Protein AF-A0A7C6SZM4-F1 (afdb_monomer_lite)

Sequence (163 aa):
MEVSAAGNPSGRPGATIEDLYAYEAGQLPLFPESGAQQRNDVREVANYVQALTYGLERLKELPVSLRLLRELHERLMEGVRGEKAYPGEFRRTQDWIGPPGCTLAEARFVPPPVPEMYCSNIQSSPFVLPRDYLVWLTTLPRQQLRGWFLRGYCPPPMADAAT

Structure (mmCIF, N/CA/C/O backbone):
data_AF-A0A7C6SZM4-F1
#
_entry.id   AF-A0A7C6SZM4-F1
#
loop_
_atom_site.group_PDB
_atom_site.id
_atom_site.type_symbol
_atom_site.label_atom_id
_atom_site.label_alt_id
_atom_site.label_comp_id
_atom_site.label_asym_id
_atom_site.label_entity_id
_atom_site.label_seq_id
_atom_site.pdbx_PDB_ins_code
_atom_site.Cartn_x
_atom_site.Cartn_y
_atom_site.Cartn_z
_atom_site.occupancy
_atom_site.B_iso_or_equiv
_atom_site.auth_seq_id
_atom_site.auth_comp_id
_atom_site.auth_asym_id
_atom_site.auth_atom_id
_atom_site.pdbx_PDB_model_num
ATOM 1 N N . MET A 1 1 ? 13.785 3.512 -7.843 1.00 44.69 1 MET A N 1
ATOM 2 C CA . MET A 1 1 ? 13.648 4.477 -6.717 1.00 44.69 1 MET A CA 1
ATOM 3 C C . MET A 1 1 ? 14.231 3.813 -5.468 1.00 44.69 1 MET A C 1
ATOM 5 O O . MET A 1 1 ? 14.049 2.615 -5.320 1.00 44.69 1 MET A O 1
ATOM 9 N N . GLU A 1 2 ? 15.009 4.502 -4.625 1.00 37.50 2 GLU A N 1
ATOM 10 C CA . GLU A 1 2 ? 15.720 3.845 -3.511 1.00 37.50 2 GLU A CA 1
ATOM 11 C C . GLU A 1 2 ? 14.760 3.446 -2.372 1.00 37.50 2 GLU A C 1
ATOM 13 O O . GLU A 1 2 ? 14.265 4.286 -1.615 1.00 37.50 2 GLU A O 1
ATOM 18 N N . VAL A 1 3 ? 14.524 2.142 -2.205 1.00 42.03 3 VAL A N 1
ATOM 19 C CA . VAL A 1 3 ? 13.817 1.588 -1.040 1.00 42.03 3 VAL A CA 1
ATOM 20 C C . VAL A 1 3 ? 14.847 1.231 0.041 1.00 42.03 3 VAL A C 1
ATOM 22 O O . VAL A 1 3 ? 15.058 0.077 0.387 1.00 42.03 3 VAL A O 1
ATOM 25 N N . SER A 1 4 ? 15.559 2.237 0.552 1.00 37.47 4 SER A N 1
ATOM 26 C CA . SER A 1 4 ? 16.486 2.079 1.681 1.00 37.47 4 SER A CA 1
ATOM 27 C C . SER A 1 4 ? 15.717 1.837 2.978 1.00 37.47 4 SER A C 1
ATOM 29 O O . SER A 1 4 ? 15.084 2.760 3.481 1.00 37.47 4 SER A O 1
ATOM 31 N N . ALA A 1 5 ? 15.707 0.621 3.521 1.00 42.66 5 ALA A N 1
ATOM 32 C CA . ALA A 1 5 ? 15.197 0.369 4.867 1.00 42.66 5 ALA A CA 1
ATOM 33 C C . ALA A 1 5 ? 16.177 0.974 5.888 1.00 42.66 5 ALA A C 1
ATOM 35 O O . ALA A 1 5 ? 17.125 0.319 6.317 1.00 42.66 5 ALA A O 1
ATOM 36 N N . ALA A 1 6 ? 15.989 2.250 6.232 1.00 43.22 6 ALA A N 1
ATOM 37 C CA . ALA A 1 6 ? 16.699 2.861 7.345 1.00 43.22 6 ALA A CA 1
ATOM 38 C C . ALA A 1 6 ? 16.303 2.108 8.625 1.00 43.22 6 ALA A C 1
ATOM 40 O O . ALA A 1 6 ? 15.128 2.064 8.983 1.00 43.22 6 ALA A O 1
ATOM 41 N N . GLY A 1 7 ? 17.273 1.461 9.274 1.00 45.72 7 GLY A N 1
ATOM 42 C CA . GLY A 1 7 ? 17.050 0.773 10.543 1.00 45.72 7 GLY A CA 1
ATOM 43 C C . GLY A 1 7 ? 16.569 1.752 11.615 1.00 45.72 7 GLY A C 1
ATOM 44 O O . GLY A 1 7 ? 17.068 2.874 11.693 1.00 45.72 7 GLY A O 1
ATOM 45 N N . ASN A 1 8 ? 15.596 1.329 12.427 1.00 51.56 8 ASN A N 1
ATOM 46 C CA . ASN A 1 8 ? 15.012 2.146 13.488 1.00 51.56 8 ASN A CA 1
ATOM 47 C C . ASN A 1 8 ? 16.085 2.507 14.543 1.00 51.56 8 ASN A C 1
ATOM 49 O O . ASN A 1 8 ? 16.549 1.614 15.258 1.00 51.56 8 ASN A O 1
ATOM 53 N N . PRO A 1 9 ? 16.476 3.789 14.690 1.00 51.34 9 PRO A N 1
ATOM 54 C CA . PRO A 1 9 ? 17.527 4.202 15.623 1.00 51.34 9 PRO A CA 1
ATOM 55 C C . PRO A 1 9 ? 17.111 4.089 17.098 1.00 51.34 9 PRO A C 1
ATOM 57 O O . PRO A 1 9 ? 17.956 4.210 17.979 1.00 51.34 9 PRO A O 1
ATOM 60 N N . SER A 1 10 ? 15.823 3.859 17.382 1.00 58.12 10 SER A N 1
ATOM 61 C CA . SER A 1 10 ? 15.293 3.771 18.748 1.00 58.12 10 SER A CA 1
ATOM 62 C C . SER A 1 10 ? 15.428 2.384 19.390 1.00 58.12 10 SER A C 1
ATOM 64 O O . SER A 1 10 ? 15.125 2.232 20.570 1.00 58.12 10 SER A O 1
ATOM 66 N N . GLY A 1 11 ? 15.837 1.355 18.636 1.00 59.38 11 GLY A N 1
ATOM 67 C CA . GLY A 1 11 ? 15.900 -0.029 19.125 1.00 59.38 11 GLY A CA 1
ATOM 68 C C . GLY A 1 11 ? 14.537 -0.660 19.448 1.00 59.38 11 GLY A C 1
ATOM 69 O O . GLY A 1 11 ? 14.482 -1.854 19.745 1.00 59.38 11 GLY A O 1
ATOM 70 N N . ARG A 1 12 ? 13.431 0.095 19.358 1.00 62.28 12 ARG A N 1
ATOM 71 C CA . ARG A 1 12 ? 12.082 -0.470 19.389 1.00 62.28 12 ARG A CA 1
ATOM 72 C C . ARG A 1 12 ? 11.833 -1.270 18.103 1.00 62.28 12 ARG A C 1
ATOM 74 O O . ARG A 1 12 ? 12.238 -0.828 17.021 1.00 62.28 12 ARG A O 1
ATOM 81 N N . PRO A 1 13 ? 11.170 -2.437 18.190 1.00 65.31 13 PRO A N 1
ATOM 82 C CA . PRO A 1 13 ? 10.629 -3.091 17.003 1.00 65.31 13 PRO A CA 1
ATOM 83 C C . PRO A 1 13 ? 9.678 -2.127 16.269 1.00 65.31 13 PRO A C 1
ATOM 85 O O . PRO A 1 13 ? 9.245 -1.129 16.848 1.00 65.31 13 PRO A O 1
ATOM 88 N N . GLY A 1 14 ? 9.383 -2.397 14.991 1.00 74.19 14 GLY A N 1
ATOM 89 C CA . GLY A 1 14 ? 8.393 -1.618 14.230 1.00 74.19 14 GLY A CA 1
ATOM 90 C C . GLY A 1 14 ? 7.027 -1.550 14.932 1.00 74.19 14 GLY A C 1
ATOM 91 O O . GLY A 1 14 ? 6.842 -2.145 15.992 1.00 74.19 14 GLY A O 1
ATOM 92 N N . ALA A 1 15 ? 6.074 -0.825 14.346 1.00 84.81 15 ALA A N 1
ATOM 93 C CA . ALA A 1 15 ? 4.737 -0.586 14.907 1.00 84.81 15 ALA A CA 1
ATOM 94 C C . ALA A 1 15 ? 4.143 -1.781 15.683 1.00 84.81 15 ALA A C 1
ATOM 96 O O . ALA A 1 15 ? 3.991 -2.875 15.128 1.00 84.81 15 ALA A O 1
ATOM 97 N N . THR A 1 16 ? 3.798 -1.568 16.959 1.00 88.31 16 THR A N 1
ATOM 98 C CA . THR A 1 16 ? 3.112 -2.581 17.776 1.00 88.31 16 THR A CA 1
ATOM 99 C C . THR A 1 16 ? 1.593 -2.451 17.663 1.00 88.31 16 THR A C 1
ATOM 101 O O . THR A 1 16 ? 1.065 -1.477 17.121 1.00 88.31 16 THR A O 1
ATOM 104 N N . ILE A 1 17 ? 0.864 -3.441 18.183 1.00 89.12 17 ILE A N 1
ATOM 105 C CA . ILE A 1 17 ? -0.601 -3.390 18.199 1.00 89.12 17 ILE A CA 1
ATOM 106 C C . ILE A 1 17 ? -1.118 -2.295 19.143 1.00 89.12 17 ILE A C 1
ATOM 108 O O . ILE A 1 17 ? -2.111 -1.640 18.839 1.00 89.12 17 ILE A O 1
ATOM 112 N N . GLU A 1 18 ? -0.425 -2.048 20.258 1.00 87.94 18 GLU A N 1
ATOM 113 C CA . GLU A 1 18 ? -0.750 -0.962 21.184 1.00 87.94 18 GLU A CA 1
ATOM 114 C C . GLU A 1 18 ? -0.594 0.399 20.505 1.00 87.94 18 GLU A C 1
ATOM 116 O O . GLU A 1 18 ? -1.469 1.255 20.642 1.00 87.94 18 GLU A O 1
ATOM 121 N N . ASP A 1 19 ? 0.479 0.578 19.730 1.00 87.62 19 ASP A N 1
ATOM 122 C CA . ASP A 1 19 ? 0.690 1.795 18.952 1.00 87.62 19 ASP A CA 1
ATOM 123 C C . ASP A 1 19 ? -0.425 1.989 17.912 1.00 87.62 19 ASP A C 1
ATOM 125 O O . ASP A 1 19 ? -0.912 3.106 17.727 1.00 87.62 19 ASP A O 1
ATOM 129 N N . LEU A 1 20 ? -0.872 0.912 17.256 1.00 89.38 20 LEU A N 1
ATOM 130 C CA . LEU A 1 20 ? -1.982 0.971 16.303 1.00 89.38 20 LEU A CA 1
ATOM 131 C C . LEU A 1 20 ? -3.291 1.395 16.982 1.00 89.38 20 LEU A C 1
ATOM 133 O O . LEU A 1 20 ? -3.962 2.300 16.490 1.00 89.38 20 LEU A O 1
ATOM 137 N N . TYR A 1 21 ? -3.634 0.816 18.134 1.00 90.50 21 TYR A N 1
ATOM 138 C CA . TYR A 1 21 ? -4.831 1.226 18.875 1.00 90.50 21 TYR A CA 1
ATOM 139 C C . TYR A 1 21 ? -4.748 2.677 19.351 1.00 90.50 21 TYR A C 1
ATOM 141 O O . TYR A 1 21 ? -5.721 3.425 19.241 1.00 90.50 21 TYR A O 1
ATOM 149 N N . ALA A 1 22 ? -3.582 3.110 19.835 1.00 88.88 22 ALA A N 1
ATOM 150 C CA . ALA A 1 22 ? -3.360 4.505 20.193 1.00 88.88 22 ALA A CA 1
ATOM 151 C C . ALA A 1 22 ? -3.510 5.435 18.977 1.00 88.88 22 ALA A C 1
ATOM 153 O O . ALA A 1 22 ? -4.035 6.542 19.110 1.00 88.88 22 ALA A O 1
ATOM 154 N N . TYR A 1 23 ? -3.079 5.004 17.790 1.00 88.94 23 TYR A N 1
ATOM 155 C CA . TYR A 1 23 ? -3.264 5.743 16.542 1.00 88.94 23 TYR A CA 1
ATOM 156 C C . TYR A 1 23 ? -4.736 5.866 16.146 1.00 88.94 23 TYR A C 1
ATOM 158 O O . TYR A 1 23 ? -5.195 6.979 15.893 1.00 88.94 23 TYR A O 1
ATOM 166 N N . GLU A 1 24 ? -5.489 4.767 16.161 1.00 87.25 24 GLU A N 1
ATOM 167 C CA . GLU A 1 24 ? -6.924 4.763 15.846 1.00 87.25 24 GLU A CA 1
ATOM 168 C C . GLU A 1 24 ? -7.739 5.616 16.827 1.00 87.25 24 GLU A C 1
ATOM 170 O O . GLU A 1 24 ? -8.651 6.333 16.419 1.00 87.25 24 GLU A O 1
ATOM 175 N N . ALA A 1 25 ? -7.370 5.611 18.112 1.00 89.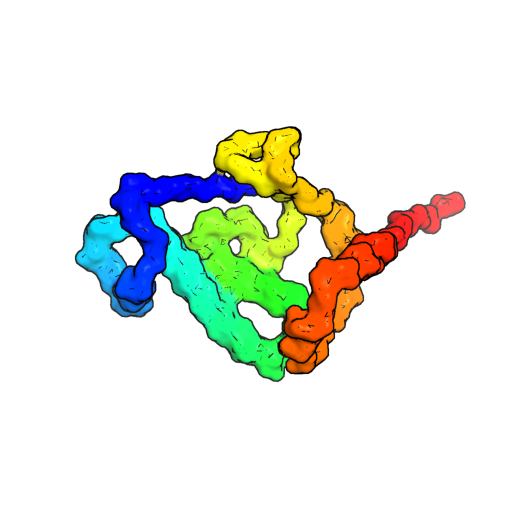38 25 ALA A N 1
ATOM 176 C CA . ALA A 1 25 ? -7.991 6.450 19.134 1.00 89.38 25 ALA A CA 1
ATOM 177 C C . ALA A 1 25 ? -7.599 7.942 19.039 1.00 89.38 25 ALA A C 1
ATOM 179 O O . ALA A 1 25 ? -8.086 8.754 19.828 1.00 89.38 25 ALA A O 1
ATOM 180 N N . GLY A 1 26 ? -6.692 8.323 18.130 1.00 83.94 26 GLY A N 1
ATOM 181 C CA . GLY A 1 26 ? -6.140 9.682 18.045 1.00 83.94 26 GLY A CA 1
ATOM 182 C C . GLY A 1 26 ? -5.239 10.059 19.230 1.00 83.94 26 GLY A C 1
ATOM 183 O O . GLY A 1 26 ? -4.949 11.232 19.453 1.00 83.94 26 GLY A O 1
ATOM 184 N N . GLN A 1 27 ? -4.794 9.065 19.998 1.00 83.31 27 GLN A N 1
ATOM 185 C CA . GLN A 1 27 ? -4.032 9.204 21.238 1.00 83.31 27 GLN A CA 1
ATOM 186 C C . GLN A 1 27 ? -2.526 8.997 21.052 1.00 83.31 27 GLN A C 1
ATOM 188 O O . GLN A 1 27 ? -1.768 9.244 21.984 1.00 83.31 27 GLN A O 1
ATOM 193 N N . LEU A 1 28 ? -2.057 8.608 19.862 1.00 76.31 28 LEU A N 1
ATOM 194 C CA . LEU A 1 28 ? -0.628 8.416 19.587 1.00 76.31 28 LEU A CA 1
ATOM 195 C C . LEU A 1 28 ? 0.268 9.615 19.988 1.00 76.31 28 LEU A C 1
ATOM 197 O O . LEU A 1 28 ? 1.356 9.378 20.515 1.00 76.31 28 LEU A O 1
ATOM 201 N N . PRO A 1 29 ? -0.154 10.892 19.834 1.00 72.12 29 PRO A N 1
ATOM 202 C CA . PRO A 1 29 ? 0.625 12.044 20.306 1.00 72.12 29 PRO A CA 1
ATOM 203 C C . PRO A 1 29 ? 0.855 12.093 21.825 1.00 72.12 29 PRO A C 1
ATOM 205 O O . PRO A 1 29 ? 1.754 12.800 22.273 1.00 72.12 29 PRO A O 1
ATOM 208 N N . LEU A 1 30 ? 0.065 11.360 22.618 1.00 69.94 30 LEU A N 1
ATOM 209 C CA . LEU A 1 30 ? 0.200 11.277 24.077 1.00 69.94 30 LEU A CA 1
ATOM 210 C C . LEU A 1 30 ? 1.343 10.351 24.515 1.00 69.94 30 LEU A 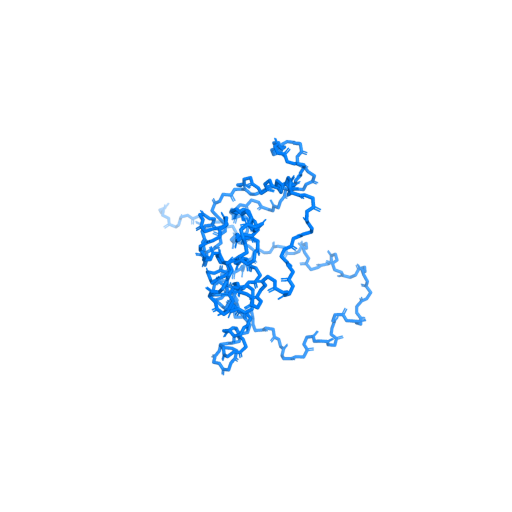C 1
ATOM 212 O O . LEU A 1 30 ? 1.698 10.339 25.692 1.00 69.94 30 LEU A O 1
ATOM 216 N N . PHE A 1 31 ? 1.940 9.610 23.578 1.00 70.25 31 PHE A N 1
ATOM 217 C CA . PHE A 1 31 ? 3.094 8.749 23.808 1.00 70.25 31 PHE A CA 1
ATOM 218 C C . PHE A 1 31 ? 4.341 9.390 23.174 1.00 70.25 31 PHE A C 1
ATOM 220 O O . PHE A 1 31 ? 4.693 9.048 22.042 1.00 70.25 31 PHE A O 1
ATOM 227 N N . PRO A 1 32 ? 5.020 10.326 23.871 1.00 60.38 32 PRO A N 1
ATOM 228 C CA . PRO A 1 32 ? 6.141 11.102 23.325 1.00 60.38 32 PRO A CA 1
ATOM 229 C C . PRO A 1 32 ? 7.372 10.254 22.967 1.00 60.38 32 PRO A C 1
ATOM 231 O O . PRO A 1 32 ? 8.195 10.684 22.163 1.00 60.38 32 PRO A O 1
ATOM 234 N N . GLU A 1 33 ? 7.459 9.029 23.494 1.00 60.56 33 GLU A N 1
ATOM 235 C CA . GLU A 1 33 ? 8.440 8.002 23.107 1.00 60.56 33 GLU A CA 1
ATOM 236 C C . GLU A 1 33 ? 8.308 7.579 21.628 1.00 60.56 33 GLU A C 1
ATOM 238 O O . GLU A 1 33 ? 9.228 7.016 21.032 1.00 60.56 33 GLU A O 1
ATOM 243 N N . SER A 1 34 ? 7.159 7.856 21.008 1.00 63.81 34 SER A N 1
ATOM 244 C CA . SER A 1 34 ? 6.861 7.523 19.618 1.00 63.81 34 SER A CA 1
ATOM 245 C C . SER A 1 34 ? 7.434 8.605 18.705 1.00 63.81 34 SER A C 1
ATOM 247 O O . SER A 1 34 ? 6.762 9.579 18.349 1.00 63.81 34 SER A O 1
ATOM 249 N N . GLY A 1 35 ? 8.707 8.458 18.338 1.00 75.12 35 GLY A N 1
ATOM 250 C CA . GLY A 1 35 ? 9.384 9.339 17.383 1.00 75.12 35 GLY A CA 1
ATOM 251 C C . GLY A 1 35 ? 8.667 9.432 16.025 1.00 75.12 35 GLY A C 1
ATOM 252 O O . GLY A 1 35 ? 7.751 8.670 15.720 1.00 75.12 35 GLY A O 1
ATOM 253 N N . ALA A 1 36 ? 9.092 10.369 15.170 1.00 78.69 36 ALA A N 1
ATOM 254 C CA . ALA A 1 36 ? 8.476 10.573 13.851 1.00 78.69 36 ALA A CA 1
ATOM 255 C C . ALA A 1 36 ? 8.478 9.305 12.980 1.00 78.69 36 ALA A C 1
ATOM 257 O O . ALA A 1 36 ? 7.495 9.042 12.295 1.00 78.69 36 ALA A O 1
ATOM 258 N N . GLN A 1 37 ? 9.542 8.501 13.067 1.00 79.94 37 GLN A N 1
ATOM 259 C CA . GLN A 1 37 ? 9.630 7.225 12.363 1.00 79.94 37 GLN A CA 1
ATOM 260 C C . GLN A 1 37 ? 8.567 6.231 12.843 1.00 79.94 37 GLN A C 1
ATOM 262 O O . GLN A 1 37 ? 7.848 5.689 12.017 1.00 79.94 37 GLN A O 1
ATOM 267 N N . GLN A 1 38 ? 8.384 6.078 14.159 1.00 82.44 38 GLN A N 1
ATOM 268 C CA . GLN A 1 38 ? 7.363 5.183 14.714 1.00 82.44 38 GLN A CA 1
ATOM 269 C C . GLN A 1 38 ? 5.962 5.575 14.239 1.00 82.44 38 GLN A C 1
ATOM 271 O O . GLN A 1 38 ? 5.161 4.722 13.880 1.00 82.44 38 GLN A O 1
ATOM 276 N N . ARG A 1 39 ? 5.664 6.878 14.187 1.00 84.06 39 ARG A N 1
ATOM 277 C CA . ARG A 1 39 ? 4.370 7.358 13.682 1.00 84.06 39 ARG A CA 1
ATOM 278 C C . ARG A 1 39 ? 4.159 7.016 12.209 1.00 84.06 39 ARG A C 1
ATOM 280 O O . ARG A 1 39 ? 3.037 6.695 11.830 1.00 84.06 39 ARG A O 1
ATOM 287 N N . ASN A 1 40 ? 5.216 7.075 11.399 1.00 86.75 40 ASN A N 1
ATOM 288 C CA . ASN A 1 40 ? 5.156 6.663 9.999 1.00 86.75 40 ASN A CA 1
ATOM 289 C C . ASN A 1 40 ? 4.946 5.149 9.881 1.00 86.75 40 ASN A C 1
ATOM 291 O O . ASN A 1 40 ? 4.059 4.734 9.147 1.00 86.75 40 ASN A O 1
ATOM 295 N N . ASP A 1 41 ? 5.684 4.347 10.652 1.00 88.25 41 ASP A N 1
ATOM 296 C CA . ASP A 1 41 ? 5.553 2.887 10.657 1.00 88.25 41 ASP A CA 1
ATOM 297 C C . ASP A 1 41 ? 4.129 2.461 11.075 1.00 88.25 41 ASP A C 1
ATOM 299 O O . ASP A 1 41 ? 3.514 1.600 10.449 1.00 88.25 41 ASP A O 1
ATOM 303 N N . VAL A 1 42 ? 3.556 3.105 12.100 1.00 91.12 42 VAL A N 1
ATOM 304 C CA . VAL A 1 42 ? 2.181 2.837 12.562 1.00 91.12 42 VAL A CA 1
ATOM 305 C C . VAL A 1 42 ? 1.154 3.260 11.518 1.00 91.12 42 VAL A C 1
ATOM 307 O O . VAL A 1 42 ? 0.181 2.543 11.290 1.00 91.12 42 VAL A O 1
ATOM 310 N N . ARG A 1 43 ? 1.374 4.393 10.842 1.00 91.69 43 ARG A N 1
ATOM 311 C CA . ARG A 1 43 ? 0.516 4.824 9.737 1.00 91.69 43 ARG A CA 1
ATOM 312 C C . ARG A 1 43 ? 0.564 3.840 8.569 1.00 91.69 43 ARG A C 1
ATOM 314 O O . ARG A 1 43 ? -0.485 3.542 8.016 1.00 91.69 43 ARG A O 1
ATOM 321 N N . GLU A 1 44 ? 1.731 3.293 8.230 1.00 92.31 44 GLU A N 1
ATOM 322 C CA . GLU A 1 44 ? 1.835 2.237 7.215 1.00 92.31 44 GLU A CA 1
ATOM 323 C C . GLU A 1 44 ? 0.978 1.024 7.599 1.00 92.31 44 GLU A C 1
ATOM 325 O O . GLU A 1 44 ? 0.183 0.556 6.783 1.00 92.31 44 GLU A O 1
ATOM 330 N N . VAL A 1 45 ? 1.054 0.566 8.855 1.00 93.62 45 VAL A N 1
ATOM 331 C CA . VAL A 1 45 ? 0.199 -0.523 9.366 1.00 93.62 45 VAL A CA 1
ATOM 332 C C . VAL A 1 45 ? -1.289 -0.168 9.299 1.00 93.62 45 VAL A C 1
ATOM 334 O O . VAL A 1 45 ? -2.088 -0.977 8.824 1.00 93.62 45 VAL A O 1
ATOM 337 N N . ALA A 1 46 ? -1.673 1.043 9.703 1.00 94.19 46 ALA A N 1
ATOM 338 C CA . ALA A 1 46 ? -3.057 1.501 9.617 1.00 94.19 46 ALA A CA 1
ATOM 339 C C . ALA A 1 46 ? -3.562 1.530 8.163 1.00 94.19 46 ALA A C 1
ATOM 341 O O . ALA A 1 46 ? -4.681 1.093 7.884 1.00 94.19 46 ALA A O 1
ATOM 342 N N . ASN A 1 47 ? -2.722 1.959 7.218 1.00 95.75 47 ASN A N 1
ATOM 343 C CA . ASN A 1 47 ? -3.051 1.963 5.797 1.00 95.75 47 ASN A CA 1
ATOM 344 C C . ASN A 1 47 ? -3.268 0.542 5.256 1.00 95.75 47 ASN A C 1
ATOM 346 O O . ASN A 1 47 ? -4.171 0.343 4.443 1.00 95.75 47 ASN A O 1
ATOM 350 N N . TYR A 1 48 ? -2.512 -0.466 5.719 1.00 94.81 48 TYR A N 1
ATOM 351 C CA . TYR A 1 48 ? -2.779 -1.867 5.359 1.00 94.81 48 TYR A CA 1
ATOM 352 C C . TYR A 1 48 ? -4.187 -2.298 5.783 1.00 94.81 48 TYR A C 1
ATOM 354 O O . TYR A 1 48 ? -4.917 -2.879 4.977 1.00 94.81 48 TYR A O 1
ATOM 362 N N . VAL A 1 49 ? -4.589 -1.998 7.023 1.00 95.25 49 VAL A N 1
ATOM 363 C CA . VAL A 1 49 ? -5.922 -2.345 7.546 1.00 95.25 49 VAL A CA 1
ATOM 364 C C . VAL A 1 49 ? -7.021 -1.647 6.742 1.00 95.25 49 VAL A C 1
ATOM 366 O O . VAL A 1 49 ? -7.992 -2.288 6.327 1.00 95.25 49 VAL A O 1
ATOM 369 N N . GLN A 1 50 ? -6.854 -0.354 6.460 1.00 96.12 50 GLN A N 1
ATOM 370 C CA . GLN A 1 50 ? -7.815 0.428 5.681 1.00 96.12 50 GLN A CA 1
ATOM 371 C C . GLN A 1 50 ? -7.925 -0.068 4.235 1.00 96.12 50 GLN A C 1
ATOM 373 O O . GLN A 1 50 ? -9.034 -0.269 3.736 1.00 96.12 50 GLN A O 1
ATOM 378 N N . ALA A 1 51 ? -6.794 -0.325 3.572 1.00 97.06 51 ALA A N 1
ATOM 379 C CA . ALA A 1 51 ? -6.770 -0.851 2.214 1.00 97.06 51 ALA A CA 1
ATOM 380 C C . ALA A 1 51 ? -7.442 -2.229 2.146 1.00 97.06 51 ALA A C 1
ATOM 382 O O . ALA A 1 51 ? -8.297 -2.444 1.292 1.00 97.06 51 ALA A O 1
ATOM 383 N N . LEU A 1 52 ? -7.131 -3.147 3.066 1.00 96.25 52 LEU A N 1
ATOM 384 C CA . LEU A 1 52 ? -7.758 -4.473 3.106 1.00 96.25 52 LEU A CA 1
ATOM 385 C C . LEU A 1 52 ? -9.268 -4.394 3.341 1.00 96.25 52 LEU A C 1
ATOM 387 O O . LEU A 1 52 ? -10.028 -5.043 2.622 1.00 96.25 52 LEU A O 1
ATOM 391 N N . THR A 1 53 ? -9.704 -3.570 4.295 1.00 96.88 53 THR A N 1
ATOM 392 C CA . THR A 1 53 ? -11.131 -3.356 4.584 1.00 96.88 53 THR A CA 1
ATOM 393 C C . THR A 1 53 ? -11.860 -2.837 3.346 1.00 96.88 53 THR A C 1
ATOM 395 O O . THR A 1 53 ? -12.884 -3.390 2.943 1.00 96.88 53 THR A O 1
ATOM 398 N N . TYR A 1 54 ? -11.285 -1.833 2.678 1.00 97.31 54 TYR A N 1
ATOM 399 C CA . TYR A 1 54 ? -11.799 -1.324 1.411 1.00 97.31 54 TYR A CA 1
ATOM 400 C C . TYR A 1 54 ? -11.838 -2.406 0.325 1.00 97.31 54 TYR A C 1
ATOM 402 O O . TYR A 1 54 ? -12.844 -2.547 -0.365 1.00 97.31 54 TYR A O 1
ATOM 410 N N . GLY A 1 55 ? -10.771 -3.191 0.177 1.00 96.19 55 GLY A N 1
ATOM 411 C CA . GLY A 1 55 ? -10.672 -4.246 -0.828 1.00 96.19 55 GLY A CA 1
ATOM 412 C C . GLY A 1 55 ? -11.737 -5.322 -0.671 1.00 96.19 55 GLY A C 1
ATOM 413 O O . GLY A 1 55 ? -12.351 -5.715 -1.660 1.00 96.19 55 GLY A O 1
ATOM 414 N N . LEU A 1 56 ? -11.996 -5.765 0.561 1.00 95.94 56 LEU A N 1
ATOM 415 C CA . LEU A 1 56 ? -13.033 -6.756 0.857 1.00 95.94 56 LEU A CA 1
ATOM 416 C C . LEU A 1 56 ? -14.434 -6.261 0.483 1.00 95.94 56 LEU A C 1
ATOM 418 O O . LEU A 1 56 ? -15.211 -7.011 -0.106 1.00 95.94 56 LEU A O 1
ATOM 422 N N . GLU A 1 57 ? -14.739 -4.996 0.763 1.00 96.75 57 GLU A N 1
ATOM 423 C CA . GLU A 1 57 ? -15.996 -4.379 0.337 1.00 96.75 57 GLU A CA 1
ATOM 424 C C . GLU A 1 57 ? -16.055 -4.217 -1.186 1.00 96.75 57 GLU A C 1
ATOM 426 O O . GLU A 1 57 ? -17.053 -4.564 -1.822 1.00 96.75 57 GLU A O 1
ATOM 431 N N . ARG A 1 58 ? -14.951 -3.781 -1.800 1.00 95.75 58 ARG A N 1
ATOM 432 C CA . ARG A 1 58 ? -14.845 -3.568 -3.247 1.00 95.75 58 ARG A CA 1
ATOM 433 C C . ARG A 1 58 ? -15.013 -4.855 -4.050 1.00 95.75 58 ARG A C 1
ATOM 435 O O . ARG A 1 58 ? -15.578 -4.817 -5.143 1.00 95.75 58 ARG A O 1
ATOM 442 N N . LEU A 1 59 ? -14.596 -5.994 -3.494 1.00 94.69 59 LEU A N 1
ATOM 443 C CA . LEU A 1 59 ? -14.732 -7.315 -4.112 1.00 94.69 59 LEU A CA 1
ATOM 444 C C . LEU A 1 59 ? -16.185 -7.741 -4.375 1.00 94.69 59 LEU A C 1
ATOM 446 O O . LEU A 1 59 ? -16.410 -8.647 -5.177 1.00 94.69 59 LEU A O 1
ATOM 450 N N . LYS A 1 60 ? -17.173 -7.087 -3.748 1.00 93.56 60 LYS A N 1
ATOM 451 C CA . LYS A 1 60 ? -18.601 -7.311 -4.032 1.00 93.56 60 LYS A CA 1
ATOM 452 C C . LYS A 1 60 ? -19.007 -6.819 -5.426 1.00 93.56 60 LYS A C 1
ATOM 454 O O . LYS A 1 60 ? -19.956 -7.343 -6.000 1.00 93.56 60 LYS A O 1
ATOM 459 N N . GLU A 1 61 ? -18.284 -5.840 -5.968 1.00 93.19 61 GLU A N 1
ATOM 460 C CA . GLU A 1 61 ? -18.595 -5.184 -7.246 1.00 93.19 61 GLU A CA 1
ATOM 461 C C . GLU A 1 61 ? -17.502 -5.364 -8.303 1.00 93.19 61 GLU A C 1
ATOM 463 O O . GLU A 1 61 ? -17.773 -5.296 -9.501 1.00 93.19 61 GLU A O 1
ATOM 468 N N . LEU A 1 62 ? -16.255 -5.567 -7.874 1.00 89.25 62 LEU A N 1
ATOM 469 C CA . LEU A 1 62 ? -15.093 -5.642 -8.747 1.00 89.25 62 LEU A CA 1
ATOM 470 C C . LEU A 1 62 ? -14.315 -6.925 -8.439 1.00 89.25 62 LEU A C 1
ATOM 472 O O . LEU A 1 62 ? -13.830 -7.065 -7.319 1.00 89.25 62 LEU A O 1
ATOM 476 N N . PRO A 1 63 ? -14.133 -7.856 -9.393 1.00 90.38 63 PRO A N 1
ATOM 477 C CA . PRO A 1 63 ? -13.288 -9.017 -9.152 1.00 90.38 63 PRO A CA 1
ATOM 478 C C . PRO A 1 63 ? -11.851 -8.579 -8.851 1.00 90.38 63 PRO A C 1
ATOM 480 O O . PRO A 1 63 ? -11.428 -7.470 -9.214 1.00 90.38 63 PRO A O 1
ATOM 483 N N . VAL A 1 64 ? -11.073 -9.480 -8.241 1.00 88.81 64 VAL A N 1
ATOM 484 C CA . VAL A 1 64 ? -9.621 -9.288 -8.146 1.00 88.81 64 VAL A CA 1
ATOM 485 C C . VAL A 1 64 ? -9.118 -8.954 -9.541 1.00 88.81 64 VAL A C 1
ATOM 487 O O . VAL A 1 64 ? -9.423 -9.663 -10.487 1.00 88.81 64 VAL A O 1
ATOM 490 N N . SER A 1 65 ? -8.454 -7.816 -9.672 1.00 87.62 65 SER A N 1
ATOM 491 C CA . SER A 1 65 ? -8.042 -7.242 -10.946 1.00 87.62 65 SER A CA 1
ATOM 492 C C . SER A 1 65 ? -6.957 -6.210 -10.682 1.00 87.62 65 SER A C 1
ATOM 494 O O . SER A 1 65 ? -6.783 -5.735 -9.560 1.00 87.62 65 SER A O 1
ATOM 496 N N . LEU A 1 66 ? -6.240 -5.801 -11.722 1.00 89.69 66 LEU A N 1
ATOM 497 C CA . LEU A 1 66 ? -5.221 -4.761 -11.579 1.00 89.69 66 LEU A CA 1
ATOM 498 C C . LEU A 1 66 ? -5.817 -3.399 -11.240 1.00 89.69 66 LEU A C 1
ATOM 500 O O . LEU A 1 66 ? -5.159 -2.591 -10.595 1.00 89.69 66 LEU A O 1
ATOM 504 N N . ARG A 1 67 ? -7.073 -3.161 -11.628 1.00 91.38 67 ARG A N 1
ATOM 505 C CA . ARG A 1 67 ? -7.827 -2.002 -11.160 1.00 91.38 67 ARG A CA 1
ATOM 506 C C . ARG A 1 67 ? -7.952 -2.029 -9.636 1.00 91.38 67 ARG A C 1
ATOM 508 O O . ARG A 1 67 ? -7.586 -1.047 -9.004 1.00 91.38 67 ARG A O 1
ATOM 515 N N . LEU A 1 68 ? -8.382 -3.156 -9.059 1.00 93.62 68 LEU A N 1
ATOM 516 C CA . LEU A 1 68 ? -8.465 -3.311 -7.605 1.00 93.62 68 LEU A CA 1
ATOM 517 C C . LEU A 1 68 ? -7.092 -3.117 -6.948 1.00 93.62 68 LEU A C 1
ATOM 519 O O . LEU A 1 68 ? -6.977 -2.363 -5.991 1.00 93.62 68 LEU A O 1
ATOM 523 N N . LEU A 1 69 ? -6.036 -3.743 -7.481 1.00 93.3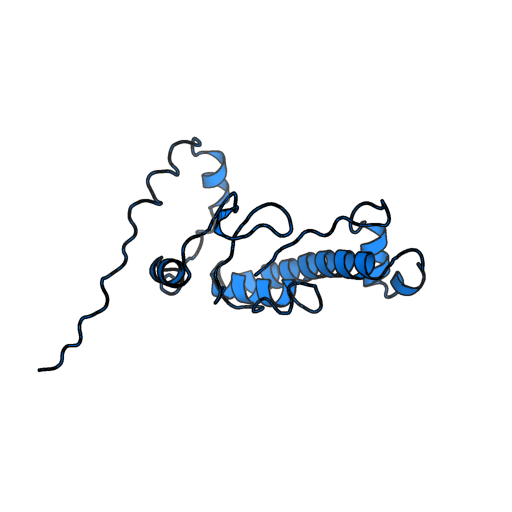8 69 LEU A N 1
ATOM 524 C CA . LEU A 1 69 ? -4.685 -3.606 -6.921 1.00 93.38 69 LEU A CA 1
ATOM 525 C C . LEU A 1 69 ? -4.184 -2.158 -6.937 1.00 93.38 69 LEU A C 1
ATOM 527 O O . LEU A 1 69 ? -3.521 -1.740 -5.995 1.00 93.38 69 LEU A O 1
ATOM 531 N N . ARG A 1 70 ? -4.523 -1.381 -7.971 1.00 94.38 70 ARG A N 1
ATOM 532 C CA . ARG A 1 70 ? -4.215 0.051 -8.036 1.00 94.38 70 ARG A CA 1
ATOM 533 C C . ARG A 1 70 ? -5.012 0.849 -7.000 1.00 94.38 70 ARG A C 1
ATOM 535 O O . ARG A 1 70 ? -4.408 1.613 -6.258 1.00 94.38 70 ARG A O 1
ATOM 542 N N . GLU A 1 71 ? -6.322 0.619 -6.886 1.00 96.00 71 GLU A N 1
ATOM 543 C CA . GLU A 1 71 ? -7.175 1.273 -5.873 1.00 96.00 71 GLU A CA 1
ATOM 544 C C . GLU A 1 71 ? -6.691 0.976 -4.432 1.00 96.00 71 GLU A C 1
ATOM 546 O O . GLU A 1 71 ? -6.773 1.836 -3.550 1.00 96.00 71 GLU A O 1
ATOM 551 N N . LEU A 1 72 ? -6.155 -0.228 -4.194 1.00 96.81 72 LEU A N 1
ATOM 552 C CA . LEU A 1 72 ? -5.531 -0.624 -2.927 1.00 96.81 72 LEU A CA 1
ATOM 553 C C . LEU A 1 72 ? -4.160 0.021 -2.715 1.00 96.81 72 LEU A C 1
ATOM 555 O O . LEU A 1 72 ? -3.879 0.507 -1.623 1.00 96.81 72 LEU A O 1
ATOM 559 N N . HIS A 1 73 ? -3.313 0.032 -3.747 1.00 96.00 73 HIS A N 1
ATOM 560 C CA . HIS A 1 73 ? -1.980 0.630 -3.689 1.00 96.00 73 HIS A CA 1
ATOM 561 C C . HIS A 1 73 ? -2.041 2.128 -3.378 1.00 96.00 73 HIS A C 1
ATOM 563 O O . HIS A 1 73 ? -1.237 2.620 -2.597 1.00 96.00 73 HIS A O 1
ATOM 569 N N . GLU A 1 74 ? -3.009 2.845 -3.952 1.00 96.50 74 GLU A N 1
ATOM 570 C CA . GLU A 1 74 ? -3.243 4.262 -3.660 1.00 96.50 74 GLU A CA 1
ATOM 571 C C . GLU A 1 74 ? -3.453 4.511 -2.162 1.00 96.50 74 GLU A C 1
ATOM 573 O O . GLU A 1 74 ? -2.736 5.308 -1.565 1.00 96.50 74 GLU A O 1
ATOM 578 N N . ARG A 1 75 ? -4.360 3.747 -1.543 1.00 96.44 75 ARG A N 1
ATOM 579 C CA . ARG A 1 75 ? -4.652 3.820 -0.101 1.00 96.44 75 ARG A CA 1
ATOM 580 C C . ARG A 1 75 ? -3.465 3.400 0.752 1.00 96.44 75 ARG A C 1
ATOM 582 O O . ARG A 1 75 ? -3.205 3.991 1.791 1.00 96.44 75 ARG A O 1
ATOM 589 N N . LEU A 1 76 ? -2.723 2.385 0.311 1.00 95.38 76 LEU A N 1
ATOM 590 C CA . LEU A 1 76 ? -1.559 1.902 1.045 1.00 95.38 76 LEU A CA 1
ATOM 591 C C . LEU A 1 76 ? -0.476 2.986 1.172 1.00 95.38 76 LEU A C 1
ATOM 593 O O . LEU A 1 76 ? 0.175 3.094 2.209 1.00 95.38 76 LEU A O 1
ATOM 597 N N . MET A 1 77 ? -0.293 3.784 0.119 1.00 95.06 77 MET A N 1
ATOM 598 C CA . MET A 1 77 ? 0.761 4.796 0.028 1.00 95.06 77 MET A CA 1
ATOM 599 C C . MET A 1 77 ? 0.378 6.160 0.627 1.00 95.06 77 MET A C 1
ATOM 601 O O . MET A 1 77 ? 1.219 7.057 0.650 1.00 95.06 77 MET A O 1
ATOM 605 N N . GLU A 1 78 ? -0.845 6.335 1.131 1.00 94.00 78 GLU A N 1
ATOM 606 C CA . GLU A 1 78 ? -1.339 7.626 1.619 1.00 94.00 78 GLU A CA 1
ATOM 607 C C . GLU A 1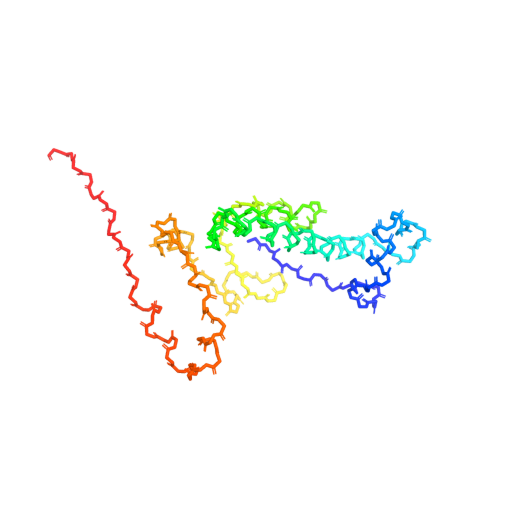 78 ? -0.567 8.128 2.853 1.00 94.00 78 GLU A C 1
ATOM 609 O O . GLU A 1 78 ? -0.525 7.473 3.897 1.00 94.00 78 GLU A O 1
ATOM 614 N N . GLY A 1 79 ? 0.055 9.309 2.751 1.00 89.69 79 GLY A N 1
ATOM 615 C CA . GLY A 1 79 ? 0.714 9.976 3.878 1.00 89.69 79 GLY A CA 1
ATOM 616 C C . GLY A 1 79 ? 1.877 9.204 4.518 1.00 89.69 79 GLY A C 1
ATOM 617 O O . GLY A 1 79 ? 2.217 9.482 5.676 1.00 89.69 79 GLY A O 1
ATOM 618 N N . VAL A 1 80 ? 2.459 8.240 3.797 1.00 91.81 80 VAL A N 1
ATOM 619 C CA . VAL A 1 80 ? 3.615 7.429 4.215 1.00 91.81 80 VAL A CA 1
ATOM 620 C C . VAL A 1 80 ? 4.796 7.648 3.276 1.00 91.81 80 VAL A C 1
ATOM 622 O O . VAL A 1 80 ? 4.712 8.356 2.274 1.00 91.81 80 VAL A O 1
ATOM 625 N N . ARG A 1 81 ? 5.940 7.031 3.573 1.00 85.19 81 ARG A N 1
ATOM 626 C CA . ARG A 1 81 ? 7.170 7.218 2.793 1.00 85.19 81 ARG A CA 1
ATOM 627 C C . ARG A 1 81 ? 6.984 6.961 1.287 1.00 85.19 81 ARG A C 1
ATOM 629 O O . ARG A 1 81 ? 7.625 7.622 0.468 1.00 85.19 81 ARG A O 1
ATOM 636 N N . GLY A 1 82 ? 6.136 5.997 0.935 1.00 83.06 82 GLY A N 1
ATOM 637 C CA . GLY A 1 82 ? 5.833 5.618 -0.444 1.00 83.06 82 GLY A CA 1
ATOM 638 C C . GLY A 1 82 ? 4.883 6.560 -1.194 1.00 83.06 82 GLY A C 1
ATOM 639 O O . GLY A 1 82 ? 4.666 6.356 -2.382 1.00 83.06 82 GLY A O 1
ATOM 640 N N . GLU A 1 83 ? 4.373 7.626 -0.571 1.00 89.12 83 GLU A N 1
ATOM 641 C CA . GLU A 1 83 ? 3.407 8.560 -1.179 1.00 89.12 83 GLU A CA 1
ATOM 642 C C . GLU A 1 83 ? 3.903 9.190 -2.492 1.00 89.12 83 GLU A C 1
ATOM 644 O O . GLU A 1 83 ? 3.127 9.507 -3.388 1.00 89.12 83 GLU A O 1
ATOM 649 N N . LYS A 1 84 ? 5.221 9.340 -2.657 1.00 88.38 84 LYS A N 1
ATOM 650 C CA . LYS A 1 84 ? 5.820 9.891 -3.885 1.00 88.38 84 LYS A CA 1
ATOM 651 C C . LYS A 1 84 ? 6.109 8.833 -4.955 1.00 88.38 84 LYS A C 1
ATOM 653 O O . LYS A 1 84 ? 6.573 9.181 -6.038 1.00 88.38 84 LYS A O 1
ATOM 658 N N . ALA A 1 85 ? 5.864 7.555 -4.671 1.00 87.06 85 ALA A N 1
ATOM 659 C CA . ALA A 1 85 ? 6.169 6.422 -5.544 1.00 87.06 85 ALA A CA 1
ATOM 660 C C . ALA A 1 85 ? 4.982 6.042 -6.450 1.00 87.06 85 ALA A C 1
ATOM 662 O O . ALA A 1 85 ? 4.678 4.867 -6.629 1.00 87.06 85 ALA A O 1
ATOM 663 N N . TYR A 1 86 ? 4.323 7.047 -7.034 1.00 89.88 86 TYR A N 1
ATOM 664 C CA . TYR A 1 86 ? 3.157 6.895 -7.916 1.00 89.88 86 TYR A CA 1
ATOM 665 C C . TYR A 1 86 ? 2.020 6.036 -7.307 1.00 89.88 86 TYR A C 1
ATOM 667 O O . TYR A 1 86 ? 1.725 4.943 -7.805 1.00 89.88 86 TYR A O 1
ATOM 675 N N . PRO A 1 87 ? 1.361 6.511 -6.231 1.00 93.75 87 PRO A N 1
ATOM 676 C CA . PRO A 1 87 ? 0.207 5.835 -5.639 1.00 93.75 87 PRO A CA 1
ATOM 677 C C . PRO A 1 87 ? -0.850 5.507 -6.696 1.00 93.75 87 PRO A C 1
ATOM 679 O O . PRO A 1 87 ? -1.153 6.319 -7.566 1.00 93.75 87 PRO A O 1
ATOM 682 N N . GLY A 1 88 ? -1.390 4.289 -6.655 1.00 93.88 88 GLY A N 1
ATOM 683 C CA . GLY A 1 88 ? -2.409 3.855 -7.614 1.00 93.88 88 GLY A CA 1
ATOM 684 C C . GLY A 1 88 ? -1.945 3.689 -9.064 1.00 93.88 88 GLY A C 1
ATOM 685 O O . GLY A 1 88 ? -2.772 3.470 -9.952 1.00 93.88 88 GLY A O 1
ATOM 686 N N . GLU A 1 89 ? -0.643 3.728 -9.342 1.00 91.44 89 GLU A N 1
ATOM 687 C CA . GLU A 1 89 ? -0.095 3.513 -10.679 1.00 91.44 89 GLU A CA 1
ATOM 688 C C . GLU A 1 89 ? 0.999 2.444 -10.697 1.00 91.44 89 GLU A C 1
ATOM 690 O O . GLU A 1 89 ? 1.540 2.039 -9.671 1.00 91.44 89 GLU A O 1
ATOM 695 N N . PHE A 1 90 ? 1.323 1.971 -11.900 1.00 89.69 90 PHE A N 1
ATOM 696 C CA . PHE A 1 90 ? 2.512 1.154 -12.098 1.00 89.69 90 PHE A CA 1
ATOM 697 C C . PHE A 1 90 ? 3.767 2.024 -12.099 1.00 89.69 90 PHE A C 1
ATOM 699 O O . PHE A 1 90 ? 3.736 3.189 -12.506 1.00 89.69 90 PHE A O 1
ATOM 706 N N . ARG A 1 91 ? 4.898 1.425 -11.705 1.00 89.44 91 ARG A N 1
ATOM 707 C CA . ARG A 1 91 ? 6.185 2.121 -11.708 1.00 89.44 91 ARG A CA 1
ATOM 708 C C . ARG A 1 91 ? 6.507 2.667 -13.100 1.00 89.44 91 ARG A C 1
ATOM 710 O O . ARG A 1 91 ? 6.362 1.984 -14.116 1.00 89.44 91 ARG A O 1
ATOM 717 N N . ARG A 1 92 ? 6.979 3.912 -13.123 1.00 88.44 92 ARG A N 1
ATOM 718 C CA . ARG A 1 92 ? 7.456 4.602 -14.333 1.00 88.44 92 ARG A CA 1
ATOM 719 C C . ARG A 1 92 ? 8.980 4.607 -14.436 1.00 88.44 92 ARG A C 1
ATOM 721 O O . ARG A 1 92 ? 9.526 4.925 -15.486 1.00 88.44 92 ARG A O 1
ATOM 728 N N . THR A 1 93 ? 9.662 4.255 -13.350 1.00 88.69 93 THR A N 1
ATOM 729 C CA . THR A 1 93 ? 11.121 4.211 -13.248 1.00 88.69 93 THR A CA 1
ATOM 730 C C . THR A 1 93 ? 11.588 2.797 -12.922 1.00 88.69 93 THR A C 1
ATOM 732 O O . THR A 1 93 ? 10.817 1.962 -12.446 1.00 88.69 93 THR A O 1
ATOM 735 N N . GLN A 1 94 ? 12.853 2.508 -13.230 1.00 89.81 94 GLN A N 1
ATOM 736 C CA . GLN A 1 94 ? 13.459 1.228 -12.887 1.00 89.81 94 GLN A CA 1
ATOM 737 C C . GLN A 1 94 ? 13.625 1.120 -11.367 1.00 89.81 94 GLN A C 1
ATOM 739 O O . GLN A 1 94 ? 14.174 2.018 -10.719 1.00 89.81 94 GLN A O 1
ATOM 744 N N . ASP A 1 95 ? 13.205 -0.019 -10.829 1.00 89.31 95 ASP A N 1
ATOM 745 C CA . ASP A 1 95 ? 13.500 -0.420 -9.459 1.00 89.31 95 ASP A CA 1
ATOM 746 C C . ASP A 1 95 ? 14.589 -1.488 -9.444 1.00 89.31 95 ASP A C 1
ATOM 748 O O . ASP A 1 95 ? 14.829 -2.167 -10.443 1.00 89.31 95 ASP A O 1
ATOM 752 N N . TRP A 1 96 ? 15.259 -1.629 -8.307 1.00 90.44 96 TRP A N 1
ATOM 753 C CA . TRP A 1 96 ? 16.240 -2.674 -8.049 1.00 90.44 96 TRP A CA 1
ATOM 754 C C . TRP A 1 96 ? 16.239 -3.009 -6.560 1.00 90.44 96 TRP A C 1
ATOM 756 O O . TRP A 1 96 ? 15.867 -2.185 -5.726 1.00 90.44 96 TRP A O 1
ATOM 766 N N . ILE A 1 97 ? 16.618 -4.240 -6.232 1.00 87.00 97 ILE A N 1
ATOM 767 C CA . ILE A 1 97 ? 16.646 -4.753 -4.865 1.00 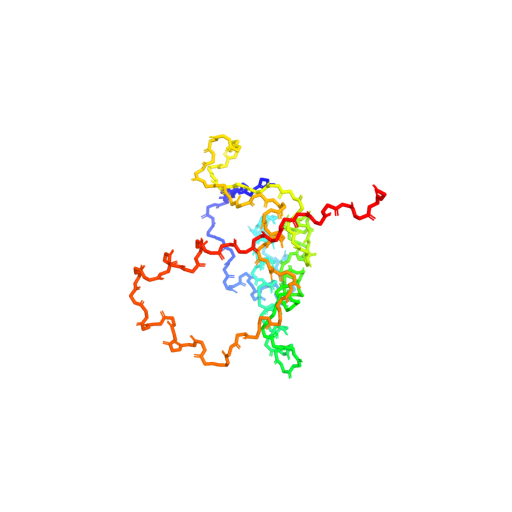87.00 97 ILE A CA 1
ATOM 768 C C . ILE A 1 97 ? 18.088 -5.099 -4.520 1.00 87.00 97 ILE A C 1
ATOM 770 O O . ILE A 1 97 ? 18.710 -5.955 -5.152 1.00 87.00 97 ILE A O 1
ATOM 774 N N . GLY A 1 98 ? 18.605 -4.469 -3.475 1.00 88.19 98 GLY A N 1
ATOM 775 C CA . GLY A 1 98 ? 19.923 -4.743 -2.927 1.00 88.19 98 GLY A CA 1
ATOM 776 C C . GLY A 1 98 ? 20.114 -4.037 -1.584 1.00 88.19 98 GLY A C 1
ATOM 777 O O . GLY A 1 98 ? 19.141 -3.528 -1.021 1.00 88.19 98 GLY A O 1
ATOM 778 N N . PRO A 1 99 ? 21.339 -4.046 -1.040 1.00 86.50 99 PRO A N 1
ATOM 779 C CA . PRO A 1 99 ? 21.662 -3.328 0.187 1.00 86.50 99 PRO A CA 1
ATOM 780 C C . PRO A 1 99 ? 21.294 -1.832 0.106 1.00 86.50 99 PRO A C 1
ATOM 782 O O . PRO A 1 99 ? 21.258 -1.272 -0.993 1.00 86.50 99 PRO A O 1
ATOM 785 N N . PRO A 1 100 ? 21.044 -1.161 1.245 1.00 82.81 100 PRO A N 1
ATOM 786 C CA . PRO A 1 100 ? 20.851 0.290 1.278 1.00 82.81 100 PRO A CA 1
ATOM 787 C C . PRO A 1 100 ? 21.975 1.030 0.539 1.00 82.81 100 PRO A C 1
ATOM 789 O O . PRO A 1 100 ? 23.143 0.681 0.704 1.00 82.81 100 PRO A O 1
ATOM 792 N N . GLY A 1 101 ? 21.633 2.024 -0.285 1.00 83.62 101 GLY A N 1
ATOM 793 C CA . GLY A 1 101 ? 22.599 2.778 -1.089 1.00 83.62 101 GLY A CA 1
ATOM 794 C C . GLY A 1 101 ? 23.220 2.033 -2.279 1.00 83.62 101 GLY A C 1
ATOM 795 O O . GLY A 1 101 ? 24.055 2.617 -2.966 1.00 83.62 101 GLY A O 1
ATOM 796 N N . CYS A 1 102 ? 22.845 0.775 -2.554 1.00 87.00 102 CYS A N 1
ATOM 797 C CA . CYS A 1 102 ? 23.406 0.048 -3.696 1.00 87.00 102 CYS A CA 1
ATOM 798 C C . CYS A 1 102 ? 22.965 0.653 -5.033 1.00 87.00 102 CYS A C 1
ATOM 800 O O . CYS A 1 102 ? 21.824 1.101 -5.205 1.00 87.00 102 CYS A O 1
ATOM 802 N N . THR A 1 103 ? 23.869 0.620 -6.006 1.00 91.00 103 THR A N 1
ATOM 803 C CA . THR A 1 103 ? 23.556 1.001 -7.383 1.00 91.00 103 THR A CA 1
ATOM 804 C C . THR A 1 103 ? 22.879 -0.147 -8.135 1.00 91.00 103 THR A C 1
ATOM 806 O O . THR A 1 103 ? 22.891 -1.299 -7.702 1.00 91.00 103 THR A O 1
ATOM 809 N N . LEU A 1 104 ? 22.322 0.148 -9.314 1.00 86.75 104 LEU A N 1
ATOM 810 C CA . LEU A 1 104 ? 21.742 -0.872 -10.194 1.00 86.75 104 LEU A CA 1
ATOM 811 C C . LEU A 1 104 ? 22.743 -1.993 -10.537 1.00 86.75 104 LEU A C 1
ATOM 813 O O . LEU A 1 104 ? 22.345 -3.147 -10.658 1.00 86.75 104 LEU A O 1
ATOM 817 N N . ALA A 1 105 ? 24.032 -1.661 -10.673 1.00 88.81 105 ALA A N 1
ATOM 818 C CA . ALA A 1 105 ? 25.093 -2.615 -11.008 1.00 88.81 105 ALA A CA 1
ATOM 819 C C . ALA A 1 105 ? 25.422 -3.580 -9.855 1.00 88.81 105 ALA A C 1
ATOM 821 O O . ALA A 1 105 ? 25.872 -4.697 -10.089 1.00 88.81 105 ALA A O 1
ATOM 822 N N . GLU A 1 106 ? 25.180 -3.152 -8.618 1.00 91.00 106 GLU A N 1
ATOM 823 C CA . GLU A 1 106 ? 25.452 -3.911 -7.392 1.00 91.00 106 GLU A CA 1
ATOM 824 C C . GLU A 1 106 ? 24.181 -4.570 -6.835 1.00 91.00 106 GLU A C 1
ATOM 826 O O . GLU A 1 106 ? 24.200 -5.206 -5.777 1.00 91.00 106 GLU A O 1
ATOM 831 N N . ALA A 1 107 ? 23.053 -4.404 -7.530 1.00 90.06 107 ALA A N 1
ATOM 832 C CA . ALA A 1 107 ? 21.773 -4.929 -7.106 1.00 90.06 107 ALA A CA 1
ATOM 833 C C . ALA A 1 107 ? 21.789 -6.461 -7.091 1.00 90.06 107 ALA A C 1
ATOM 835 O O . ALA A 1 107 ? 22.208 -7.126 -8.038 1.00 90.06 107 ALA A O 1
ATOM 836 N N . ARG A 1 108 ? 21.234 -7.040 -6.025 1.00 91.25 108 ARG A N 1
ATOM 837 C CA . ARG A 1 108 ? 21.024 -8.489 -5.923 1.00 91.25 108 ARG A CA 1
ATOM 838 C C . ARG A 1 108 ? 19.986 -8.973 -6.933 1.00 91.25 108 ARG A C 1
ATOM 840 O O . ARG A 1 108 ? 20.038 -10.117 -7.379 1.00 91.25 108 ARG A O 1
ATOM 847 N N . PHE A 1 109 ? 19.004 -8.129 -7.229 1.00 88.19 109 PHE A N 1
ATOM 848 C CA . PHE A 1 109 ? 17.947 -8.432 -8.175 1.00 88.19 109 PHE A CA 1
ATOM 849 C C . PHE A 1 109 ? 17.457 -7.164 -8.867 1.00 88.19 109 PHE A C 1
ATOM 851 O O . PHE A 1 109 ? 17.207 -6.147 -8.221 1.00 88.19 109 PHE A O 1
ATOM 858 N N . VAL A 1 110 ? 17.263 -7.259 -10.181 1.00 89.12 110 VAL A N 1
ATOM 859 C CA . VAL A 1 110 ? 16.696 -6.195 -11.006 1.00 89.12 110 VAL A CA 1
ATOM 860 C C . VAL A 1 110 ? 15.431 -6.746 -11.675 1.00 89.12 110 VAL A C 1
ATOM 862 O O . VAL A 1 110 ? 15.539 -7.659 -12.494 1.00 89.12 110 VAL A O 1
ATOM 865 N N . PRO A 1 111 ? 14.226 -6.264 -11.313 1.00 88.31 111 PRO A N 1
ATOM 866 C CA . PRO A 1 111 ? 12.995 -6.646 -11.997 1.00 88.31 111 PRO A CA 1
ATOM 867 C C . PRO A 1 111 ? 13.004 -6.193 -13.468 1.00 88.31 111 PRO A C 1
ATOM 869 O O . PRO A 1 111 ? 13.768 -5.289 -13.819 1.00 88.31 111 PRO A O 1
ATOM 872 N N . PRO A 1 112 ? 12.117 -6.751 -14.317 1.00 88.81 112 PRO A N 1
ATOM 873 C CA . PRO A 1 112 ? 12.039 -6.385 -15.728 1.00 88.81 112 PRO A CA 1
ATOM 874 C C . PRO A 1 112 ? 11.940 -4.865 -15.956 1.00 88.81 112 PRO A C 1
ATOM 876 O O . PRO A 1 112 ? 11.254 -4.181 -15.174 1.00 88.81 112 PRO A O 1
ATOM 879 N N . PRO A 1 113 ? 12.571 -4.344 -17.027 1.00 90.19 113 PRO A N 1
ATOM 880 C CA . PRO A 1 113 ? 12.423 -2.963 -17.464 1.00 90.19 113 PRO A CA 1
ATOM 881 C C . PRO A 1 113 ? 10.967 -2.533 -17.626 1.00 90.19 113 PRO A C 1
ATOM 883 O O . PRO A 1 113 ? 10.085 -3.338 -17.924 1.00 90.19 113 PRO A O 1
ATOM 886 N N . VAL A 1 114 ? 10.710 -1.234 -17.462 1.00 88.38 114 VAL A N 1
ATOM 887 C CA . VAL A 1 114 ? 9.358 -0.659 -17.557 1.00 88.38 114 VAL A CA 1
ATOM 888 C C . VAL A 1 114 ? 8.656 -1.000 -18.887 1.00 88.38 114 VAL A C 1
ATOM 890 O O . VAL A 1 114 ? 7.499 -1.415 -18.824 1.00 88.38 114 VAL A O 1
ATOM 893 N N . PRO A 1 115 ? 9.302 -0.923 -20.073 1.00 87.94 115 PRO A N 1
ATOM 894 C CA . PRO A 1 115 ? 8.660 -1.334 -21.325 1.00 87.94 115 PRO A CA 1
ATOM 895 C C . PRO A 1 115 ? 8.222 -2.805 -21.313 1.00 87.94 115 PRO A C 1
ATOM 897 O O . PRO A 1 115 ? 7.080 -3.115 -21.640 1.00 87.94 115 PRO A O 1
ATOM 900 N N . GLU A 1 116 ? 9.088 -3.706 -20.845 1.00 85.75 116 GLU A N 1
ATOM 901 C CA . GLU A 1 116 ? 8.805 -5.146 -20.779 1.00 85.75 116 GLU A CA 1
ATOM 902 C C . GLU A 1 116 ? 7.704 -5.481 -19.765 1.00 85.75 116 GLU A C 1
ATOM 904 O O . GLU A 1 116 ? 6.888 -6.374 -19.996 1.00 85.75 116 GLU A O 1
ATOM 909 N N . MET A 1 117 ? 7.630 -4.726 -18.664 1.00 84.50 117 MET A N 1
ATOM 910 C CA . MET A 1 117 ? 6.534 -4.827 -17.704 1.00 84.50 117 MET A CA 1
ATOM 911 C C . MET A 1 117 ? 5.183 -4.571 -18.390 1.00 84.50 117 MET A C 1
ATOM 913 O O . MET A 1 117 ? 4.257 -5.358 -18.205 1.00 84.50 117 MET A O 1
ATOM 917 N N . TYR A 1 118 ? 5.060 -3.533 -19.221 1.00 79.94 118 TYR A N 1
ATOM 918 C CA . TYR A 1 118 ? 3.811 -3.263 -19.947 1.00 79.94 118 TYR A CA 1
ATOM 919 C C . TYR A 1 118 ? 3.520 -4.297 -21.042 1.00 79.94 118 TYR A C 1
ATOM 921 O O . TYR A 1 118 ? 2.363 -4.678 -21.220 1.00 79.94 118 TYR A O 1
ATOM 929 N N . CYS A 1 119 ? 4.553 -4.816 -21.712 1.00 67.06 119 CYS A N 1
ATOM 930 C CA . CYS A 1 119 ? 4.411 -5.865 -22.725 1.00 67.06 119 CYS A CA 1
ATOM 931 C C . CYS A 1 119 ? 3.892 -7.200 -22.166 1.00 67.06 119 CYS A C 1
ATOM 933 O O . CYS A 1 119 ? 3.346 -8.002 -22.917 1.00 67.06 119 CYS A O 1
ATOM 935 N N . SER A 1 120 ? 4.003 -7.445 -20.856 1.00 59.75 120 SER A N 1
ATOM 936 C CA . SER A 1 120 ? 3.560 -8.694 -20.214 1.00 59.75 120 SER A CA 1
ATOM 937 C C . SER A 1 120 ? 2.031 -8.850 -20.057 1.00 59.75 120 SER A C 1
ATOM 939 O O . SER A 1 120 ? 1.566 -9.599 -19.203 1.00 59.75 120 SER A O 1
ATOM 941 N N . ASN A 1 121 ? 1.226 -8.179 -20.895 1.00 53.38 121 ASN A N 1
ATOM 942 C CA . ASN A 1 121 ? -0.247 -8.203 -20.874 1.00 53.38 121 ASN A CA 1
ATOM 943 C C . ASN A 1 121 ? -0.882 -7.799 -19.533 1.00 53.38 121 ASN A C 1
ATOM 945 O O . ASN A 1 121 ? -2.049 -8.098 -19.276 1.00 53.38 121 ASN A O 1
ATOM 949 N N . ILE A 1 122 ? -0.149 -7.061 -18.691 1.00 57.75 122 ILE A N 1
ATOM 950 C CA . ILE A 1 122 ? -0.687 -6.498 -17.450 1.00 57.75 122 ILE A CA 1
ATOM 951 C C . ILE A 1 122 ? -1.917 -5.641 -17.792 1.00 57.75 122 ILE A C 1
ATOM 953 O O . ILE A 1 122 ? -2.971 -5.818 -17.214 1.00 57.75 122 ILE A O 1
ATOM 957 N N . GLN A 1 123 ? -1.891 -4.788 -18.811 1.00 49.78 123 GLN A N 1
ATOM 958 C CA . GLN A 1 123 ? -3.054 -3.931 -19.088 1.00 49.78 123 GLN A CA 1
ATOM 959 C C . GLN A 1 123 ? -4.247 -4.618 -19.788 1.00 49.78 123 GLN A C 1
ATOM 961 O O . GLN A 1 123 ? -5.338 -4.054 -19.769 1.00 49.78 123 GLN A O 1
ATOM 966 N N . SER A 1 124 ? -4.077 -5.797 -20.400 1.00 47.84 124 SER A N 1
ATOM 967 C CA . SER A 1 124 ? -5.005 -6.322 -21.422 1.00 47.84 124 SER A CA 1
ATOM 968 C C . SER A 1 124 ? -5.872 -7.517 -21.005 1.00 47.84 124 SER A C 1
ATOM 970 O O . SER A 1 124 ? -6.647 -8.003 -21.826 1.00 47.84 124 SER A O 1
ATOM 972 N N . SER A 1 125 ? -5.818 -7.988 -19.755 1.00 43.78 125 SER A N 1
ATOM 973 C CA . SER A 1 125 ? -6.645 -9.123 -19.312 1.00 43.78 125 SER A CA 1
ATOM 974 C C . SER A 1 125 ? -7.708 -8.710 -18.288 1.00 43.78 125 SER A C 1
ATOM 976 O O . SER A 1 125 ? -7.378 -8.012 -17.322 1.00 43.78 125 SER A O 1
ATOM 978 N N . PRO A 1 126 ? -8.962 -9.199 -18.388 1.00 46.53 126 PRO A N 1
ATOM 979 C CA . PRO A 1 126 ? -9.789 -9.360 -17.207 1.00 46.53 126 PRO A CA 1
ATOM 980 C C . PRO A 1 126 ? -9.143 -10.485 -16.394 1.00 46.53 126 PRO A C 1
ATOM 982 O O . PRO A 1 126 ? -9.527 -11.646 -16.507 1.00 46.53 126 PRO A O 1
ATOM 985 N N . PHE A 1 127 ? -8.105 -10.164 -15.616 1.00 47.53 127 PHE A N 1
ATOM 986 C CA . PHE A 1 127 ? -7.477 -11.113 -14.702 1.00 47.53 127 PHE A CA 1
ATOM 987 C C . PHE A 1 127 ? -8.442 -11.397 -13.550 1.00 47.53 127 PHE A C 1
ATOM 989 O O . PHE A 1 127 ? -8.204 -10.985 -12.429 1.00 47.53 127 PHE A O 1
ATOM 996 N N . VAL A 1 128 ? -9.569 -12.046 -13.835 1.00 48.94 128 VAL A N 1
ATOM 997 C CA . VAL A 1 128 ? -10.471 -12.597 -12.835 1.00 48.94 128 VAL A CA 1
ATOM 998 C C . VAL A 1 128 ? -9.752 -13.818 -12.296 1.00 48.94 128 VAL A C 1
ATOM 1000 O O . VAL A 1 128 ? -9.711 -14.852 -12.961 1.00 48.94 128 VAL A O 1
ATOM 1003 N N . LEU A 1 129 ? -9.153 -13.704 -11.110 1.00 49.66 129 LEU A N 1
ATOM 1004 C CA . LEU A 1 129 ? -8.792 -14.903 -10.366 1.00 49.66 129 LEU A CA 1
ATOM 1005 C C . LEU A 1 129 ? -10.089 -15.692 -10.155 1.00 49.66 129 LEU A C 1
ATOM 1007 O O . LEU A 1 129 ? -11.015 -15.153 -9.537 1.00 49.66 129 LEU A O 1
ATOM 1011 N N . PRO A 1 130 ? -10.206 -16.928 -10.677 1.00 47.06 130 PRO A N 1
ATOM 1012 C CA . PRO A 1 130 ? -11.342 -17.770 -10.359 1.00 47.06 130 PRO A CA 1
ATOM 1013 C C . PRO A 1 130 ? -11.457 -17.872 -8.838 1.00 47.06 130 PRO A C 1
ATOM 1015 O O . PRO A 1 130 ? -10.447 -17.936 -8.132 1.00 47.06 130 PRO A O 1
ATOM 1018 N N . ARG A 1 131 ? -12.693 -17.891 -8.339 1.00 47.31 131 ARG A N 1
ATOM 1019 C CA . ARG A 1 131 ? -13.039 -17.878 -6.906 1.00 47.31 131 ARG A CA 1
ATOM 1020 C C . ARG A 1 131 ? -12.399 -19.029 -6.099 1.00 47.31 131 ARG A C 1
ATOM 1022 O O . ARG A 1 131 ? -12.376 -18.968 -4.875 1.00 47.31 131 ARG A O 1
ATOM 1029 N N . ASP A 1 132 ? -11.805 -20.005 -6.788 1.00 41.84 132 ASP A N 1
ATOM 1030 C CA . ASP A 1 132 ? -11.283 -21.270 -6.264 1.00 41.84 132 ASP A CA 1
ATOM 1031 C C . ASP A 1 132 ? -9.737 -21.366 -6.254 1.00 41.84 132 ASP A C 1
ATOM 1033 O O . ASP A 1 132 ? -9.164 -22.456 -6.269 1.00 41.84 132 ASP A O 1
ATOM 1037 N N . TYR A 1 133 ? -9.015 -20.240 -6.221 1.00 49.22 133 TYR A N 1
ATOM 1038 C CA . TYR A 1 133 ? -7.539 -20.238 -6.232 1.00 49.22 133 TYR A CA 1
ATOM 1039 C C . TYR A 1 133 ? -6.881 -20.832 -4.962 1.00 49.22 133 TYR A C 1
ATOM 1041 O O . TYR A 1 133 ? -5.721 -21.247 -5.001 1.00 49.22 133 TYR A O 1
ATOM 1049 N N . LEU A 1 134 ? -7.608 -20.946 -3.842 1.00 47.53 134 LEU A N 1
ATOM 1050 C CA . LEU A 1 134 ? -7.070 -21.499 -2.586 1.00 47.53 134 LEU A CA 1
ATOM 1051 C C . LEU A 1 134 ? -6.647 -22.976 -2.691 1.00 47.53 134 LEU A C 1
ATOM 1053 O O . LEU A 1 134 ? -5.763 -23.402 -1.952 1.00 47.53 134 LEU A O 1
ATOM 1057 N N . VAL A 1 135 ? -7.210 -23.747 -3.628 1.00 51.81 135 VAL A N 1
ATOM 1058 C CA . VAL A 1 135 ? -6.839 -25.163 -3.825 1.00 51.81 135 VAL A CA 1
ATOM 1059 C C . VAL A 1 135 ? -5.557 -25.309 -4.660 1.00 51.81 135 VAL A C 1
ATOM 1061 O O . VAL A 1 135 ? -4.815 -26.275 -4.490 1.00 51.81 135 VAL A O 1
ATOM 1064 N N . TRP A 1 136 ? -5.245 -24.335 -5.521 1.00 41.91 136 TRP A N 1
ATOM 1065 C CA . TRP A 1 136 ? -4.115 -24.407 -6.460 1.00 41.91 136 TRP A CA 1
ATOM 1066 C C . TRP A 1 136 ? -2.753 -24.050 -5.843 1.00 41.91 136 TRP A C 1
ATOM 1068 O O . TRP A 1 136 ? -1.728 -24.558 -6.294 1.00 41.91 136 TRP A O 1
ATOM 1078 N N . LEU A 1 137 ? -2.713 -23.221 -4.792 1.00 46.25 137 LEU A N 1
ATOM 1079 C CA . LEU A 1 137 ? -1.456 -22.830 -4.132 1.00 46.25 137 LEU A CA 1
ATOM 1080 C C . LEU A 1 137 ? -0.825 -23.941 -3.278 1.00 46.25 137 LEU A C 1
ATOM 1082 O O . LEU A 1 137 ? 0.381 -23.909 -3.038 1.00 46.25 137 LEU A O 1
ATOM 1086 N N . THR A 1 138 ? -1.609 -24.915 -2.814 1.00 47.09 138 THR A N 1
ATOM 1087 C CA . THR A 1 138 ? -1.128 -25.974 -1.909 1.00 47.09 138 THR A CA 1
ATOM 1088 C C . THR A 1 138 ? -0.842 -27.301 -2.613 1.00 47.09 138 THR A C 1
ATOM 1090 O O . THR A 1 138 ? -0.180 -28.158 -2.034 1.00 47.09 138 THR A O 1
ATOM 1093 N N . THR A 1 139 ? -1.299 -27.482 -3.856 1.00 45.47 139 THR A N 1
ATOM 1094 C CA . THR A 1 139 ? -1.224 -28.767 -4.578 1.00 45.47 139 THR A CA 1
ATOM 1095 C C . THR A 1 139 ? -0.194 -28.812 -5.709 1.00 45.47 139 THR A C 1
ATOM 1097 O O . THR A 1 139 ? 0.060 -29.888 -6.247 1.00 45.47 139 THR A O 1
ATOM 1100 N N . LEU A 1 140 ? 0.465 -27.698 -6.048 1.00 41.44 140 LEU A N 1
ATOM 1101 C CA . LEU A 1 140 ? 1.516 -27.685 -7.068 1.00 41.44 140 LEU A CA 1
ATOM 1102 C C . LEU A 1 140 ? 2.922 -27.898 -6.477 1.00 41.44 140 LEU A C 1
ATOM 1104 O O . LEU A 1 140 ? 3.387 -27.094 -5.664 1.00 41.44 140 LEU A O 1
ATOM 1108 N N . PRO A 1 141 ? 3.677 -28.909 -6.943 1.00 49.75 141 PRO A N 1
ATOM 1109 C CA . PRO A 1 141 ? 5.093 -29.038 -6.629 1.00 49.75 141 PRO A CA 1
ATOM 1110 C C . PRO A 1 141 ? 5.880 -27.823 -7.144 1.00 49.75 141 PRO A C 1
ATOM 1112 O O . PRO A 1 141 ? 5.731 -27.411 -8.296 1.00 49.75 141 PRO A O 1
ATOM 1115 N N . ARG A 1 142 ? 6.796 -27.310 -6.310 1.00 44.59 142 ARG A N 1
ATOM 1116 C CA . ARG A 1 142 ? 7.683 -26.136 -6.517 1.00 44.59 142 ARG A CA 1
ATOM 1117 C C . ARG A 1 142 ? 8.409 -26.042 -7.877 1.00 44.59 142 ARG A C 1
ATOM 1119 O O . ARG A 1 142 ? 8.994 -25.007 -8.176 1.00 44.59 142 ARG A O 1
ATOM 1126 N N . GLN A 1 143 ? 8.406 -27.097 -8.690 1.00 42.09 143 GLN A N 1
ATOM 1127 C CA . GLN A 1 143 ? 9.157 -27.217 -9.944 1.00 42.09 143 GLN A CA 1
ATOM 1128 C C . GLN A 1 143 ? 8.371 -26.805 -11.206 1.00 42.09 143 GLN A C 1
ATOM 1130 O O . GLN A 1 143 ? 8.990 -26.558 -12.239 1.00 42.09 143 GLN A O 1
ATOM 1135 N N . GLN A 1 144 ? 7.038 -26.671 -11.159 1.00 43.84 144 GLN A N 1
ATOM 1136 C CA . GLN A 1 144 ? 6.231 -26.366 -12.360 1.00 43.84 144 GLN A CA 1
ATOM 1137 C C . GLN A 1 144 ? 5.994 -24.871 -12.641 1.00 43.84 144 GLN A C 1
ATOM 1139 O O . GLN A 1 144 ? 5.495 -24.522 -13.709 1.00 43.84 144 GLN A O 1
ATOM 1144 N N . LEU A 1 145 ? 6.450 -23.965 -11.769 1.00 45.12 145 LEU A N 1
ATOM 1145 C CA . LEU A 1 145 ? 6.376 -22.513 -12.009 1.00 45.12 145 LEU A CA 1
ATOM 1146 C C . LEU A 1 145 ? 7.373 -22.005 -13.075 1.00 45.12 145 LEU A C 1
ATOM 1148 O O . LEU A 1 145 ? 7.265 -20.867 -13.522 1.00 45.12 145 LEU A O 1
ATOM 1152 N N . ARG A 1 146 ? 8.317 -22.840 -13.539 1.00 42.41 146 ARG A N 1
ATOM 1153 C CA . ARG A 1 146 ? 9.282 -22.473 -14.595 1.00 42.41 146 ARG A CA 1
ATOM 1154 C C . ARG A 1 146 ? 8.683 -22.411 -16.007 1.00 42.41 146 ARG A C 1
ATOM 1156 O O . ARG A 1 146 ? 9.256 -21.752 -16.867 1.00 42.41 146 ARG A O 1
ATOM 1163 N N . GLY A 1 147 ? 7.556 -23.080 -16.264 1.00 32.19 147 GLY A N 1
ATOM 1164 C CA . GLY A 1 147 ? 7.001 -23.216 -17.621 1.00 32.19 147 GLY A CA 1
ATOM 1165 C C . GLY A 1 147 ? 6.132 -22.047 -18.097 1.00 32.19 147 GLY A C 1
ATOM 1166 O O . GLY A 1 147 ? 6.025 -21.821 -19.299 1.00 32.19 147 GLY A O 1
ATOM 1167 N N . TRP A 1 148 ? 5.527 -21.295 -17.175 1.00 39.44 148 TRP A N 1
ATOM 1168 C CA . TRP A 1 148 ? 4.589 -20.216 -17.513 1.00 39.44 148 TRP A CA 1
ATOM 1169 C C . TRP A 1 148 ? 5.275 -18.860 -17.724 1.00 39.44 148 TRP A C 1
ATOM 1171 O O . TRP A 1 148 ? 4.794 -18.049 -18.506 1.00 39.44 148 TRP A O 1
ATOM 1181 N N . PHE A 1 149 ? 6.439 -18.638 -17.106 1.00 38.12 149 PHE A N 1
ATOM 1182 C CA . PHE A 1 149 ? 7.192 -17.382 -17.222 1.00 38.12 149 PHE A CA 1
ATOM 1183 C C . PHE A 1 149 ? 7.960 -17.218 -18.552 1.00 38.12 149 PHE A C 1
ATOM 1185 O O . PHE A 1 149 ? 8.386 -16.113 -18.866 1.00 38.12 149 PHE A O 1
ATOM 1192 N N . LEU A 1 150 ? 8.145 -18.288 -19.340 1.00 39.25 150 LEU A N 1
ATOM 1193 C CA . LEU A 1 150 ? 9.017 -18.290 -20.532 1.00 39.25 150 LEU A CA 1
ATOM 1194 C C . LEU A 1 150 ? 8.287 -18.200 -21.886 1.00 39.25 150 LEU A C 1
ATOM 1196 O O . LEU A 1 150 ? 8.945 -18.170 -22.922 1.00 39.25 150 LEU A O 1
ATOM 1200 N N . ARG A 1 151 ? 6.950 -18.120 -21.922 1.00 34.12 151 ARG A N 1
ATOM 1201 C CA . ARG A 1 151 ? 6.199 -17.794 -23.154 1.00 34.12 151 ARG A CA 1
ATOM 1202 C C . ARG A 1 151 ? 5.662 -16.369 -23.076 1.00 34.12 151 ARG A C 1
ATOM 1204 O O . ARG A 1 151 ? 4.457 -16.145 -23.052 1.00 34.12 151 ARG A O 1
ATOM 1211 N N . GLY A 1 152 ? 6.578 -15.408 -23.002 1.00 37.38 152 GLY A N 1
ATOM 1212 C CA . GLY A 1 152 ? 6.255 -13.997 -23.173 1.00 37.38 152 GLY A CA 1
ATOM 1213 C C . GLY A 1 152 ? 5.796 -13.740 -24.607 1.00 37.38 152 GLY A C 1
ATOM 1214 O O . GLY A 1 152 ? 6.615 -13.683 -25.519 1.00 37.38 152 GLY A O 1
ATOM 1215 N N . TYR A 1 153 ? 4.489 -13.592 -24.815 1.00 39.22 153 TYR A N 1
ATOM 1216 C CA . TYR A 1 153 ? 3.973 -12.950 -26.021 1.00 39.22 153 TYR A CA 1
ATOM 1217 C C . TYR A 1 153 ? 4.162 -11.439 -25.861 1.00 39.22 153 TYR A C 1
ATOM 1219 O O . TYR A 1 153 ? 3.318 -10.760 -25.287 1.00 39.22 153 TYR A O 1
ATOM 1227 N N . CYS A 1 154 ? 5.292 -10.929 -26.346 1.00 35.66 154 CYS A N 1
ATOM 1228 C CA . CYS A 1 154 ? 5.451 -9.522 -26.688 1.00 35.66 154 CYS A CA 1
ATOM 1229 C C . CYS A 1 154 ? 5.144 -9.409 -28.190 1.00 35.66 154 CYS A C 1
ATOM 1231 O O . CYS A 1 154 ? 5.950 -9.893 -28.990 1.00 35.66 154 CYS A O 1
ATOM 1233 N N . PRO A 1 155 ? 3.977 -8.890 -28.618 1.00 35.50 155 PRO A N 1
ATOM 1234 C CA . PRO A 1 155 ? 3.786 -8.593 -30.030 1.00 35.50 155 PRO A CA 1
ATOM 1235 C C . PRO A 1 155 ? 4.818 -7.528 -30.444 1.00 35.50 155 PRO A C 1
ATOM 1237 O O . PRO A 1 155 ? 5.041 -6.584 -29.680 1.00 35.50 155 PRO A O 1
ATOM 1240 N N . PRO A 1 156 ? 5.479 -7.665 -31.609 1.00 33.56 156 PRO A N 1
ATOM 1241 C CA . PRO A 1 156 ? 6.396 -6.638 -32.087 1.00 33.56 156 PRO A CA 1
ATOM 1242 C C . PRO A 1 156 ? 5.650 -5.300 -32.223 1.00 33.56 156 PRO A C 1
ATOM 1244 O O . PRO A 1 156 ? 4.439 -5.311 -32.474 1.00 33.56 156 PRO A O 1
ATOM 1247 N N . PRO A 1 157 ? 6.338 -4.150 -32.071 1.00 38.44 157 PRO A N 1
ATOM 1248 C CA . PRO A 1 157 ? 5.730 -2.863 -32.378 1.00 38.44 157 PRO A CA 1
ATOM 1249 C C . PRO A 1 157 ? 5.182 -2.936 -33.802 1.00 38.44 157 PRO A C 1
ATOM 1251 O O . PRO A 1 157 ? 5.885 -3.380 -34.714 1.00 38.44 157 PRO A O 1
ATOM 1254 N N . MET A 1 158 ? 3.908 -2.574 -33.973 1.00 36.34 158 MET A N 1
ATOM 1255 C CA . MET A 1 158 ? 3.320 -2.432 -35.298 1.00 36.34 158 MET A CA 1
ATOM 1256 C C . MET A 1 158 ? 4.186 -1.433 -36.057 1.00 36.34 158 MET A C 1
ATOM 1258 O O . MET A 1 158 ? 4.193 -0.251 -35.729 1.00 36.34 158 MET A O 1
ATOM 1262 N N . ALA A 1 159 ? 4.971 -1.935 -37.010 1.00 35.56 159 ALA A N 1
ATOM 1263 C CA . ALA A 1 159 ? 5.646 -1.090 -37.972 1.00 35.56 159 ALA A CA 1
ATOM 1264 C C . ALA A 1 159 ? 4.570 -0.250 -38.661 1.00 35.56 159 ALA A C 1
ATOM 1266 O O . ALA A 1 159 ? 3.538 -0.785 -39.077 1.00 35.56 159 ALA A O 1
ATOM 1267 N N . ASP A 1 160 ? 4.811 1.054 -38.710 1.00 33.81 160 ASP A N 1
ATOM 1268 C CA . ASP A 1 160 ? 3.936 2.032 -39.327 1.00 33.81 160 ASP A CA 1
ATOM 1269 C C . ASP A 1 160 ? 3.509 1.557 -40.719 1.00 33.81 160 ASP A C 1
ATOM 1271 O O . ASP A 1 160 ? 4.319 1.400 -41.633 1.00 33.81 160 ASP A O 1
ATOM 1275 N N . ALA A 1 161 ? 2.206 1.337 -40.882 1.00 39.66 161 ALA A N 1
ATOM 1276 C CA . ALA A 1 161 ? 1.586 1.293 -42.191 1.00 39.66 161 ALA A CA 1
ATOM 1277 C C . ALA A 1 161 ? 1.558 2.730 -42.727 1.00 39.66 161 ALA A C 1
ATOM 1279 O O . ALA A 1 161 ? 0.574 3.448 -42.560 1.00 39.66 161 ALA A O 1
ATOM 1280 N N . ALA A 1 162 ? 2.663 3.164 -43.327 1.00 35.03 162 ALA A N 1
ATOM 1281 C CA . ALA A 1 162 ? 2.730 4.420 -44.053 1.00 35.03 162 ALA A CA 1
ATOM 1282 C C . ALA A 1 162 ? 3.688 4.313 -45.250 1.00 35.03 162 ALA A C 1
ATOM 1284 O O . ALA A 1 162 ? 4.890 4.523 -45.118 1.00 35.03 162 ALA A O 1
ATOM 1285 N N . THR A 1 163 ? 3.051 4.126 -46.413 1.00 39.38 163 THR A N 1
ATOM 1286 C CA . THR A 1 163 ? 3.505 4.348 -47.805 1.00 39.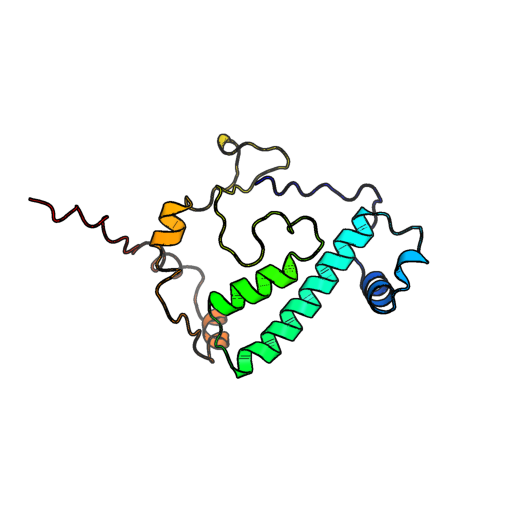38 163 THR A CA 1
ATOM 1287 C C . THR A 1 163 ? 4.334 3.257 -48.470 1.00 39.38 163 THR A C 1
ATOM 1289 O O . THR A 1 163 ? 5.509 3.058 -48.101 1.00 39.38 163 THR A O 1
#

Radius of gyration: 20.4 Å; chains: 1; bounding box: 44×41×72 Å

pLDDT: mean 72.95, std 22.11, range [32.19, 97.31]

Secondary structure (DSSP, 8-state):
--------TT---S--HHHHHHHHTT-GGG-TTS-HHHHHHHHHHHHHHHHHHHHHHHTTTS-S-HHHHHHHHHHHTTTSGGGGS-TTS--SS---BSSTT--GGG-SB-PPPHHHHHHTTTTT------TTGGGHHHHS-TTGGGTTTT----PPP------

Foldseek 3Di:
DFPAPDPDPLPDDAADPVCLVCVVVVNNVVPVSCDPRNVQSSQLVVLLVVLVVVLVVCCVPAAPALQSVLVSQLSNLPPHPCVVQPRSDDGPDWDAADHGPDDPVRGPGTDDDPVLVVLQCNPPDPPRPPPPCVVVVPPDDPPPVVPPVPPRPRPPPPDDPDD